Protein AF-A0A6C0JJS2-F1 (afdb_monomer_lite)

Structure (mmCIF, N/CA/C/O backbone):
data_AF-A0A6C0JJS2-F1
#
_entry.id   AF-A0A6C0JJS2-F1
#
loop_
_atom_site.group_PDB
_atom_site.id
_atom_site.type_symbol
_atom_site.label_atom_id
_atom_site.label_alt_id
_atom_site.label_comp_id
_atom_site.label_asym_id
_atom_site.label_entity_id
_atom_site.label_seq_id
_atom_site.pdbx_PDB_ins_code
_atom_site.Cartn_x
_atom_site.Cartn_y
_atom_site.Cartn_z
_atom_site.occupancy
_atom_site.B_iso_or_equiv
_atom_site.auth_seq_id
_atom_site.auth_comp_id
_atom_site.auth_asym_id
_atom_site.auth_atom_id
_atom_site.pdbx_PDB_model_num
ATOM 1 N N . MET A 1 1 ? 8.503 2.002 17.660 1.00 73.56 1 MET A N 1
ATOM 2 C CA . MET A 1 1 ? 8.384 1.189 16.433 1.00 73.56 1 MET A CA 1
ATOM 3 C C . MET A 1 1 ? 7.199 1.712 15.633 1.00 73.56 1 MET A C 1
ATOM 5 O O . MET A 1 1 ? 6.177 1.973 16.264 1.00 73.56 1 MET A O 1
ATOM 9 N N . PRO A 1 2 ? 7.330 1.979 14.323 1.00 85.00 2 PRO A N 1
ATOM 10 C CA . PRO A 1 2 ? 6.200 2.431 13.524 1.00 85.00 2 PRO A CA 1
ATOM 11 C C . PRO A 1 2 ? 5.159 1.317 13.372 1.00 85.00 2 PRO A C 1
ATOM 13 O O . PRO A 1 2 ? 5.509 0.143 13.258 1.00 85.00 2 PRO A O 1
ATOM 16 N N . VAL A 1 3 ? 3.885 1.702 13.365 1.00 90.31 3 VAL A N 1
ATOM 17 C CA . VAL A 1 3 ? 2.759 0.805 13.088 1.00 90.31 3 VAL A CA 1
ATOM 18 C C . VAL A 1 3 ? 2.041 1.320 11.851 1.00 90.31 3 VAL A C 1
ATOM 20 O O . VAL A 1 3 ? 1.834 2.527 11.713 1.00 90.31 3 VAL A O 1
ATOM 23 N N . TYR A 1 4 ? 1.674 0.418 10.951 1.00 93.25 4 TYR A N 1
ATOM 24 C CA . TYR A 1 4 ? 1.011 0.744 9.695 1.00 93.25 4 TYR A CA 1
ATOM 25 C C . TYR A 1 4 ? -0.348 0.054 9.588 1.00 93.25 4 TYR A C 1
ATOM 27 O O . TYR A 1 4 ? -0.601 -0.956 10.240 1.00 93.25 4 TYR A O 1
ATOM 35 N N . PHE A 1 5 ? -1.210 0.602 8.741 1.00 95.81 5 PHE A N 1
ATOM 36 C CA . PHE A 1 5 ? -2.461 0.002 8.296 1.00 95.81 5 PHE A CA 1
ATOM 37 C C . PHE A 1 5 ? -2.421 -0.110 6.775 1.00 95.81 5 PHE A C 1
ATOM 39 O O . PHE A 1 5 ? -2.254 0.914 6.116 1.00 95.81 5 PHE A O 1
ATOM 46 N N . GLY A 1 6 ? -2.594 -1.301 6.207 1.00 96.56 6 GLY A N 1
ATOM 47 C CA . GLY A 1 6 ? -2.595 -1.468 4.753 1.00 96.56 6 GLY A CA 1
ATOM 48 C C . GLY A 1 6 ? -2.203 -2.864 4.291 1.00 96.56 6 GLY A C 1
ATOM 49 O O . GLY A 1 6 ? -2.433 -3.845 5.001 1.00 96.56 6 GLY A O 1
ATOM 50 N N . PHE A 1 7 ? -1.613 -2.951 3.100 1.00 96.00 7 PHE A N 1
ATOM 51 C CA . PHE A 1 7 ? -1.090 -4.204 2.557 1.00 96.00 7 PHE A CA 1
ATOM 52 C C . PHE A 1 7 ? 0.442 -4.226 2.595 1.00 96.00 7 PHE A C 1
ATOM 54 O O . PHE A 1 7 ? 1.058 -3.283 2.089 1.00 96.00 7 PHE A O 1
ATOM 61 N N . PRO A 1 8 ? 1.061 -5.282 3.155 1.00 94.69 8 PRO A N 1
ATOM 62 C CA . PRO A 1 8 ? 2.489 -5.521 3.005 1.00 94.69 8 PRO A CA 1
ATOM 63 C C . PRO A 1 8 ? 2.749 -6.111 1.613 1.00 94.69 8 PRO A C 1
ATOM 65 O O . PRO A 1 8 ? 2.265 -7.193 1.296 1.00 94.69 8 PRO A O 1
ATOM 68 N N . VAL A 1 9 ? 3.468 -5.393 0.759 1.00 94.38 9 VAL A N 1
ATOM 69 C CA . VAL A 1 9 ? 3.670 -5.717 -0.664 1.00 94.38 9 VAL A CA 1
ATOM 70 C C . VAL A 1 9 ? 5.103 -5.406 -1.082 1.00 94.38 9 VAL A C 1
ATOM 72 O O . VAL A 1 9 ? 5.812 -4.672 -0.396 1.00 94.38 9 VAL A O 1
ATOM 75 N N . SER A 1 10 ? 5.552 -5.929 -2.219 1.00 92.81 10 SER A N 1
ATOM 76 C CA . SER A 1 10 ? 6.774 -5.424 -2.848 1.00 92.81 10 SER A CA 1
ATOM 77 C C . SER A 1 10 ? 6.513 -4.057 -3.499 1.00 92.81 10 SER A C 1
ATOM 79 O O . SER A 1 10 ? 5.366 -3.654 -3.715 1.00 92.81 10 SER A O 1
ATOM 81 N N . CYS A 1 11 ? 7.577 -3.325 -3.835 1.00 92.38 11 CYS A N 1
ATOM 82 C CA . CYS A 1 11 ? 7.430 -2.082 -4.596 1.00 92.38 11 CYS A CA 1
ATOM 83 C C . CYS A 1 11 ? 6.803 -2.343 -5.980 1.00 92.38 11 CYS A C 1
ATOM 85 O O . CYS A 1 11 ? 5.913 -1.609 -6.395 1.00 92.38 11 CYS A O 1
ATOM 87 N N . GLU A 1 12 ? 7.200 -3.426 -6.651 1.00 93.62 12 GLU A N 1
ATOM 88 C CA . GLU A 1 12 ? 6.637 -3.848 -7.941 1.00 93.62 12 GLU A CA 1
ATOM 89 C C . GLU A 1 12 ? 5.131 -4.118 -7.854 1.00 93.62 12 GLU A C 1
ATOM 91 O O . GLU A 1 12 ? 4.348 -3.587 -8.641 1.00 93.62 12 GLU A O 1
ATOM 96 N N . GLU A 1 13 ? 4.710 -4.874 -6.841 1.00 95.38 13 GLU A N 1
ATOM 97 C CA . GLU A 1 13 ? 3.302 -5.182 -6.613 1.00 95.38 13 GLU A CA 1
ATOM 98 C C . GLU A 1 13 ? 2.487 -3.915 -6.337 1.00 95.38 13 GLU A C 1
ATOM 100 O O . GLU A 1 13 ? 1.376 -3.762 -6.845 1.00 95.38 13 GLU A O 1
ATOM 105 N N . ALA A 1 14 ? 3.045 -2.961 -5.585 1.00 95.88 14 ALA A N 1
ATOM 106 C CA . ALA A 1 14 ? 2.393 -1.675 -5.381 1.00 95.88 14 ALA A CA 1
ATOM 107 C C . ALA A 1 14 ? 2.165 -0.946 -6.716 1.00 95.88 14 ALA A C 1
ATOM 109 O O . ALA A 1 14 ? 1.060 -0.478 -6.966 1.00 95.88 14 ALA A O 1
ATOM 110 N N . PHE A 1 15 ? 3.161 -0.888 -7.603 1.00 96.12 15 PHE A N 1
ATOM 111 C CA . PHE A 1 15 ? 2.996 -0.279 -8.929 1.00 96.12 15 PHE A CA 1
ATOM 112 C C . PHE A 1 15 ? 1.940 -1.006 -9.771 1.00 96.12 15 PHE A C 1
ATOM 114 O O . PHE A 1 15 ? 1.087 -0.344 -10.369 1.00 96.12 15 PHE A O 1
ATOM 121 N N . ARG A 1 16 ? 1.933 -2.348 -9.749 1.00 96.31 16 ARG A N 1
ATOM 122 C CA . ARG A 1 16 ? 0.920 -3.172 -10.425 1.00 96.31 16 ARG A CA 1
ATOM 123 C C . ARG A 1 16 ? -0.492 -2.807 -9.976 1.00 96.31 16 ARG A C 1
ATOM 125 O O . ARG A 1 16 ? -1.362 -2.612 -10.822 1.00 96.31 16 ARG A O 1
ATOM 132 N N . LEU A 1 17 ? -0.717 -2.684 -8.666 1.00 96.12 17 LEU A N 1
ATOM 133 C CA . LEU A 1 17 ? -2.040 -2.389 -8.103 1.00 96.12 17 LEU A CA 1
ATOM 134 C C . LEU A 1 17 ? -2.622 -1.062 -8.595 1.00 96.12 17 LEU A C 1
ATOM 136 O O . LEU A 1 17 ? -3.831 -0.960 -8.789 1.00 96.12 17 LEU A O 1
ATOM 140 N N . PHE A 1 18 ? -1.772 -0.065 -8.840 1.00 95.75 18 PHE A N 1
ATOM 141 C CA . PHE A 1 18 ? -2.191 1.242 -9.355 1.00 95.75 18 PHE A CA 1
ATOM 142 C C . PHE A 1 18 ? -1.996 1.390 -10.871 1.00 95.75 18 PHE A C 1
ATOM 144 O O . PHE A 1 18 ? -2.060 2.507 -11.393 1.00 95.75 18 PHE A O 1
ATOM 151 N N . GLY A 1 19 ? -1.725 0.292 -11.587 1.00 94.44 19 GLY A N 1
ATOM 152 C CA . GLY A 1 19 ? -1.519 0.295 -13.037 1.00 94.44 19 GLY A CA 1
ATOM 153 C C . GLY A 1 19 ? -0.392 1.226 -13.495 1.00 94.44 19 GLY A C 1
ATOM 154 O O . GLY A 1 19 ? -0.483 1.808 -14.575 1.00 94.44 19 GLY A O 1
ATOM 155 N N . GLN A 1 20 ? 0.627 1.430 -12.657 1.00 95.19 20 GLN A N 1
ATOM 156 C CA . GLN A 1 20 ? 1.776 2.281 -12.962 1.00 95.19 20 GLN A CA 1
ATOM 157 C C . GLN A 1 20 ? 2.923 1.451 -13.547 1.00 95.19 20 GLN A C 1
ATOM 159 O O . GLN A 1 20 ? 3.128 0.302 -13.160 1.00 95.19 20 GLN A O 1
ATOM 164 N N . ASP A 1 21 ? 3.691 2.046 -14.462 1.00 93.69 21 ASP A N 1
ATOM 165 C CA . ASP A 1 21 ? 4.874 1.401 -15.038 1.00 93.69 21 ASP A CA 1
ATOM 166 C C . ASP A 1 21 ? 6.007 1.311 -14.005 1.00 93.69 21 ASP A C 1
ATOM 168 O O . ASP A 1 21 ? 6.484 2.329 -13.496 1.00 93.69 21 ASP A O 1
ATOM 172 N N . PHE A 1 22 ? 6.422 0.082 -13.699 1.00 92.50 22 PHE A N 1
ATOM 173 C CA . PHE A 1 22 ? 7.536 -0.219 -12.803 1.00 92.50 22 PHE A CA 1
ATOM 174 C C . PHE A 1 22 ? 8.865 -0.351 -13.559 1.00 92.50 22 PHE A C 1
ATOM 176 O O . PHE A 1 22 ? 9.875 0.216 -13.136 1.00 92.50 22 PHE A O 1
ATOM 183 N N . GLU A 1 23 ? 8.870 -1.075 -14.681 1.00 91.88 23 GLU A N 1
ATOM 184 C CA . GLU A 1 23 ? 10.089 -1.521 -15.369 1.00 91.88 23 GLU A CA 1
ATOM 185 C C . GLU A 1 23 ? 10.869 -0.352 -15.979 1.00 91.88 23 GLU A C 1
ATOM 187 O O . GLU A 1 23 ? 12.088 -0.271 -15.813 1.00 91.88 23 GLU A O 1
ATOM 192 N N . GLY A 1 24 ? 10.187 0.604 -16.620 1.00 92.69 24 GLY A N 1
ATOM 193 C CA . GLY A 1 24 ? 10.842 1.764 -17.235 1.00 92.69 24 GLY A CA 1
ATOM 194 C C . GLY A 1 24 ? 11.626 2.619 -16.225 1.00 92.69 24 GLY A C 1
ATOM 195 O O . GLY A 1 24 ? 12.839 2.829 -16.391 1.00 92.69 24 GLY A O 1
ATOM 196 N N . PRO A 1 25 ? 10.978 3.106 -15.148 1.00 92.06 25 PRO A N 1
ATOM 197 C CA . PRO A 1 25 ? 11.660 3.831 -14.082 1.00 92.06 25 PRO A CA 1
ATOM 198 C C . PRO A 1 25 ? 12.736 2.999 -13.376 1.00 92.06 25 PRO A C 1
ATOM 200 O O . PRO A 1 25 ? 13.825 3.521 -13.122 1.00 92.06 25 PRO A O 1
ATOM 203 N N . ALA A 1 26 ? 12.472 1.717 -13.094 1.00 91.25 26 ALA A N 1
ATOM 204 C CA . ALA A 1 26 ? 13.438 0.830 -12.449 1.00 91.25 26 ALA A CA 1
ATOM 205 C C . ALA A 1 26 ? 14.716 0.699 -13.287 1.00 91.25 26 ALA A C 1
ATOM 207 O O . ALA A 1 26 ? 15.808 0.932 -12.768 1.00 91.25 26 ALA A O 1
ATOM 208 N N . GLN A 1 27 ? 14.593 0.431 -14.591 1.00 91.06 27 GLN A N 1
ATOM 209 C CA . GLN A 1 27 ? 15.730 0.335 -15.507 1.00 91.06 27 GLN A CA 1
ATOM 210 C C . GLN A 1 27 ? 16.549 1.626 -15.543 1.00 91.06 27 GLN A C 1
ATOM 212 O O . GLN A 1 27 ? 17.773 1.588 -15.409 1.00 91.06 27 GLN A O 1
ATOM 217 N N . THR A 1 28 ? 15.877 2.773 -15.636 1.00 91.12 28 THR A N 1
ATOM 218 C CA . THR A 1 28 ? 16.543 4.082 -15.641 1.00 91.12 28 THR A CA 1
ATOM 219 C C . THR A 1 28 ? 17.366 4.296 -14.366 1.00 91.12 28 THR A C 1
ATOM 221 O O . THR A 1 28 ? 18.510 4.748 -14.423 1.00 91.12 28 THR A O 1
ATOM 224 N N . ILE A 1 29 ? 16.811 3.943 -13.202 1.00 90.25 29 ILE A N 1
ATOM 225 C CA . ILE A 1 29 ? 17.503 4.057 -11.912 1.00 90.25 29 ILE A CA 1
ATOM 226 C C . ILE A 1 29 ? 18.695 3.097 -11.847 1.00 90.25 29 ILE A C 1
ATOM 228 O O . ILE A 1 29 ? 19.771 3.504 -11.406 1.00 90.25 29 ILE A O 1
ATOM 232 N N . MET A 1 30 ? 18.529 1.850 -12.300 1.00 89.38 30 MET A N 1
ATOM 233 C CA . MET A 1 30 ? 19.609 0.860 -12.324 1.00 89.38 30 MET A CA 1
ATOM 234 C C . MET A 1 30 ? 20.801 1.339 -13.149 1.00 89.38 30 MET A C 1
ATOM 236 O O . MET A 1 30 ? 21.930 1.287 -12.664 1.00 89.38 30 MET A O 1
ATOM 240 N N . GLU A 1 31 ? 20.554 1.848 -14.357 1.00 90.06 31 GLU A N 1
ATOM 241 C CA . GLU A 1 31 ? 21.595 2.350 -15.259 1.00 90.06 31 GLU A CA 1
ATOM 242 C C . GLU A 1 31 ? 22.312 3.572 -14.668 1.00 90.06 31 GLU A C 1
ATOM 244 O O . GLU A 1 31 ? 23.541 3.629 -14.650 1.00 90.06 31 GLU A O 1
ATOM 249 N N . GLN A 1 32 ? 21.563 4.529 -14.111 1.00 90.94 32 GLN A N 1
ATOM 250 C CA . GLN A 1 32 ? 22.130 5.757 -13.541 1.00 90.94 32 GLN A CA 1
ATOM 251 C C . GLN A 1 32 ? 22.914 5.528 -12.245 1.00 90.94 32 GLN A C 1
ATOM 253 O O . GLN A 1 32 ? 23.858 6.264 -11.953 1.00 90.94 32 GLN A O 1
ATOM 258 N N . ARG A 1 33 ? 22.505 4.549 -11.432 1.00 87.62 33 ARG A N 1
ATOM 259 C CA . ARG A 1 33 ? 23.095 4.265 -10.113 1.00 87.62 33 ARG A CA 1
ATOM 260 C C . ARG A 1 33 ? 24.038 3.066 -10.113 1.00 87.62 33 ARG A C 1
ATOM 262 O O . ARG A 1 33 ? 24.651 2.797 -9.083 1.00 87.62 33 ARG A O 1
ATOM 269 N N . ASN A 1 34 ? 24.177 2.380 -11.249 1.00 87.12 34 ASN A N 1
ATOM 270 C CA . ASN A 1 34 ? 24.934 1.137 -11.393 1.00 87.12 34 ASN A CA 1
ATOM 271 C C . ASN A 1 34 ? 24.476 0.052 -10.395 1.00 87.12 34 ASN A C 1
ATOM 273 O O . ASN A 1 34 ? 25.290 -0.636 -9.773 1.00 87.12 34 ASN A O 1
ATOM 277 N N . TYR A 1 35 ? 23.159 -0.064 -10.199 1.00 85.81 35 TYR A N 1
ATOM 278 C CA . TYR A 1 35 ? 22.566 -1.101 -9.357 1.00 85.81 35 TYR A CA 1
ATOM 279 C C . TYR A 1 35 ? 22.352 -2.396 -10.135 1.00 85.81 35 TYR A C 1
ATOM 281 O O . TYR A 1 35 ? 22.063 -2.391 -11.330 1.00 85.81 35 TYR A O 1
ATOM 289 N N . ARG A 1 36 ? 22.462 -3.524 -9.427 1.00 82.75 36 ARG A N 1
ATOM 290 C CA . ARG A 1 36 ? 22.005 -4.819 -9.937 1.00 82.75 36 ARG A CA 1
ATOM 291 C C . ARG A 1 36 ? 20.483 -4.912 -9.845 1.00 82.75 36 ARG A C 1
ATOM 293 O O . ARG A 1 36 ? 19.879 -4.250 -9.005 1.00 82.75 36 ARG A O 1
ATOM 300 N N . ARG A 1 37 ? 19.883 -5.769 -10.673 1.00 73.81 37 ARG A N 1
ATOM 301 C CA . ARG A 1 37 ? 18.425 -5.961 -10.747 1.00 73.81 37 ARG A CA 1
ATOM 302 C C . ARG A 1 37 ? 17.789 -6.411 -9.430 1.00 73.81 37 ARG A C 1
ATOM 304 O O . ARG A 1 37 ? 16.661 -6.043 -9.145 1.00 73.81 37 ARG A O 1
ATOM 311 N N . ASP A 1 38 ? 18.524 -7.166 -8.627 1.00 73.56 38 ASP A N 1
ATOM 312 C CA . ASP A 1 38 ? 18.134 -7.670 -7.307 1.00 73.56 38 ASP A CA 1
ATOM 313 C C . ASP A 1 38 ? 18.425 -6.682 -6.161 1.00 73.56 38 ASP A C 1
ATOM 315 O O . ASP A 1 38 ? 18.266 -7.007 -4.985 1.00 73.56 38 ASP A O 1
ATOM 319 N N . SER A 1 39 ? 18.864 -5.462 -6.481 1.00 79.25 39 SER A N 1
ATOM 320 C CA . SER A 1 39 ? 19.149 -4.441 -5.480 1.00 79.25 39 SER A CA 1
ATOM 321 C C . SER A 1 39 ? 17.857 -3.917 -4.856 1.00 79.25 39 SER A C 1
ATOM 323 O O . SER A 1 39 ? 17.117 -3.141 -5.461 1.00 79.25 39 SER A O 1
ATOM 325 N N . TRP A 1 40 ? 17.634 -4.261 -3.591 1.00 73.31 40 TRP A N 1
ATOM 326 C CA . TRP A 1 40 ? 16.533 -3.730 -2.783 1.00 73.31 40 TRP A CA 1
ATOM 327 C C . TRP A 1 40 ? 16.561 -2.194 -2.659 1.00 73.31 40 TRP A C 1
ATOM 329 O O . TRP A 1 40 ? 15.514 -1.582 -2.473 1.00 73.31 40 TRP A O 1
ATOM 339 N N . PHE A 1 41 ? 17.713 -1.547 -2.882 1.00 78.81 41 PHE A N 1
ATOM 340 C CA . PHE A 1 41 ? 17.837 -0.083 -2.912 1.00 78.81 41 PHE A CA 1
ATOM 341 C C . PHE A 1 41 ? 17.064 0.593 -4.054 1.00 78.81 41 PHE A C 1
ATOM 343 O O . PHE A 1 41 ? 16.810 1.796 -3.983 1.00 78.81 41 PHE A O 1
ATOM 350 N N . ILE A 1 42 ? 16.672 -0.143 -5.102 1.00 83.12 42 ILE A N 1
ATOM 351 C CA . ILE A 1 42 ? 15.855 0.410 -6.194 1.00 83.12 42 ILE A CA 1
ATOM 352 C C . ILE A 1 42 ? 14.504 0.904 -5.644 1.00 83.12 42 ILE A C 1
ATOM 354 O O . ILE A 1 42 ? 14.036 1.972 -6.046 1.00 83.12 42 ILE A O 1
ATOM 358 N N . GLY A 1 43 ? 13.927 0.189 -4.669 1.00 82.19 43 GLY A N 1
ATOM 359 C CA . GLY A 1 43 ? 12.656 0.539 -4.028 1.00 82.19 43 GLY A CA 1
ATOM 360 C C . GLY A 1 43 ? 12.654 1.956 -3.452 1.00 82.19 43 GLY A C 1
ATOM 361 O O . GLY A 1 43 ? 11.753 2.736 -3.760 1.00 82.19 43 GLY A O 1
ATOM 362 N N . SER A 1 44 ? 13.713 2.339 -2.735 1.00 85.19 44 SER A N 1
ATOM 363 C CA . SER A 1 44 ? 13.865 3.679 -2.144 1.00 85.19 44 SER A CA 1
ATOM 364 C C . SER A 1 44 ? 13.744 4.840 -3.143 1.00 85.19 44 SER A C 1
ATOM 366 O O . SER A 1 44 ? 13.309 5.940 -2.790 1.00 85.19 44 SER A O 1
ATOM 368 N N . HIS A 1 45 ? 14.074 4.605 -4.416 1.00 89.06 45 HIS A N 1
ATOM 369 C CA . HIS A 1 45 ? 13.958 5.595 -5.487 1.00 89.06 45 HIS A CA 1
ATOM 370 C C . HIS A 1 45 ? 12.610 5.546 -6.216 1.00 89.06 45 HIS A C 1
ATOM 372 O O . HIS A 1 45 ? 12.171 6.565 -6.753 1.00 89.06 45 HIS A O 1
ATOM 378 N N . LEU A 1 46 ? 11.941 4.393 -6.216 1.00 91.38 46 LEU A N 1
ATOM 379 C CA . LEU A 1 46 ? 10.631 4.197 -6.840 1.00 91.38 46 LEU A CA 1
ATOM 380 C C . LEU A 1 46 ? 9.476 4.631 -5.933 1.00 91.38 46 LEU A C 1
ATOM 382 O O . LEU A 1 46 ? 8.483 5.176 -6.413 1.00 91.38 46 LEU A O 1
ATOM 386 N N . VAL A 1 47 ? 9.618 4.465 -4.617 1.00 93.94 47 VAL A N 1
ATOM 387 C CA . VAL A 1 47 ? 8.610 4.856 -3.619 1.00 93.94 47 VAL A CA 1
ATOM 388 C C . VAL A 1 47 ? 8.160 6.321 -3.772 1.00 93.94 47 VAL A C 1
ATOM 390 O O . VAL A 1 47 ? 6.949 6.566 -3.801 1.00 93.94 47 VAL A O 1
ATOM 393 N N . PRO A 1 48 ? 9.059 7.316 -3.941 1.00 95.44 48 PRO A N 1
ATOM 394 C CA . PRO A 1 48 ? 8.657 8.698 -4.204 1.00 95.44 48 PRO A CA 1
ATOM 395 C C . PRO A 1 48 ? 7.820 8.885 -5.476 1.00 95.44 48 PRO A C 1
ATOM 397 O O . PRO A 1 48 ? 6.972 9.778 -5.507 1.00 95.44 48 PRO A O 1
ATOM 400 N N . LEU A 1 49 ? 8.034 8.070 -6.516 1.00 95.62 49 LEU A N 1
ATOM 401 C CA . LEU A 1 49 ? 7.291 8.174 -7.775 1.00 95.62 49 LEU A CA 1
ATOM 402 C C . LEU A 1 49 ? 5.833 7.760 -7.581 1.00 95.62 49 LEU A C 1
ATOM 404 O O . LEU A 1 49 ? 4.933 8.520 -7.943 1.00 95.62 49 LEU A O 1
ATOM 408 N N . LEU A 1 50 ? 5.596 6.612 -6.939 1.00 96.31 50 LEU A N 1
ATOM 409 C CA . LEU A 1 50 ? 4.233 6.164 -6.655 1.00 96.31 50 LEU A CA 1
ATOM 410 C C . LEU A 1 50 ? 3.534 7.104 -5.666 1.00 96.31 50 LEU A C 1
ATOM 412 O O . LEU A 1 50 ? 2.386 7.479 -5.878 1.00 96.31 50 LEU A O 1
ATOM 416 N N . ASN A 1 51 ? 4.238 7.578 -4.635 1.00 97.44 51 ASN A N 1
ATOM 417 C CA . ASN A 1 51 ? 3.679 8.554 -3.696 1.00 97.44 51 ASN A CA 1
ATOM 418 C C . ASN A 1 51 ? 3.290 9.875 -4.374 1.00 97.44 51 ASN A C 1
ATOM 420 O O . ASN A 1 51 ? 2.278 10.475 -4.016 1.00 97.44 51 ASN A O 1
ATOM 424 N N . LYS A 1 52 ? 4.054 10.324 -5.376 1.00 97.19 52 LYS A N 1
ATOM 425 C CA . LYS A 1 52 ? 3.686 11.489 -6.187 1.00 97.19 52 LYS A CA 1
ATOM 426 C C . LYS A 1 52 ? 2.423 11.222 -7.008 1.00 97.19 52 LYS A C 1
ATOM 428 O O . LYS A 1 52 ? 1.564 12.097 -7.080 1.00 97.19 52 LYS A O 1
ATOM 433 N N . TYR A 1 53 ? 2.293 10.035 -7.601 1.00 96.19 53 TYR A N 1
ATOM 434 C CA . TYR A 1 53 ? 1.072 9.628 -8.301 1.00 96.19 53 TYR A CA 1
ATOM 435 C C . TYR A 1 53 ? -0.149 9.633 -7.365 1.00 96.19 53 TYR A C 1
ATOM 437 O O . TYR A 1 53 ? -1.163 10.243 -7.702 1.00 96.19 53 TYR A O 1
ATOM 445 N N . LEU A 1 54 ? -0.044 9.036 -6.173 1.00 97.06 54 LEU A N 1
ATOM 446 C CA . LEU A 1 54 ? -1.134 8.997 -5.187 1.00 97.06 54 LEU A CA 1
ATOM 447 C C . LEU A 1 54 ? -1.551 10.411 -4.750 1.00 97.06 54 LEU A C 1
ATOM 449 O O . LEU A 1 54 ? -2.736 10.742 -4.769 1.00 97.06 54 LEU A O 1
ATOM 453 N N . ALA A 1 55 ? -0.575 11.281 -4.473 1.00 96.94 55 ALA A N 1
ATOM 454 C CA . ALA A 1 55 ? -0.830 12.675 -4.114 1.00 96.94 55 ALA A CA 1
ATOM 455 C C . ALA A 1 55 ? -1.503 13.471 -5.249 1.00 96.94 55 ALA A C 1
ATOM 457 O O . ALA A 1 55 ? -2.421 14.251 -4.996 1.00 96.94 55 ALA A O 1
ATOM 458 N N . ASN A 1 56 ? -1.094 13.259 -6.506 1.00 97.06 56 ASN A N 1
ATOM 459 C CA . ASN A 1 56 ? -1.719 13.900 -7.669 1.00 97.06 56 ASN A CA 1
ATOM 460 C C . ASN A 1 56 ? -3.184 13.475 -7.862 1.00 97.06 56 ASN A C 1
ATOM 462 O O . ASN A 1 56 ? -3.972 14.246 -8.406 1.00 97.06 56 ASN A O 1
ATOM 466 N N . ASN A 1 57 ? -3.549 12.279 -7.394 1.00 95.50 57 ASN A N 1
ATOM 467 C CA . ASN A 1 57 ? -4.923 11.776 -7.381 1.00 95.50 57 ASN A CA 1
ATOM 468 C C . ASN A 1 57 ? -5.672 12.112 -6.080 1.00 95.50 57 ASN A C 1
ATOM 470 O O . ASN A 1 57 ? -6.719 11.529 -5.813 1.00 95.50 57 ASN A O 1
ATOM 474 N N . GLN A 1 58 ? -5.154 13.048 -5.274 1.00 94.69 58 GLN A N 1
ATOM 475 C CA . GLN A 1 58 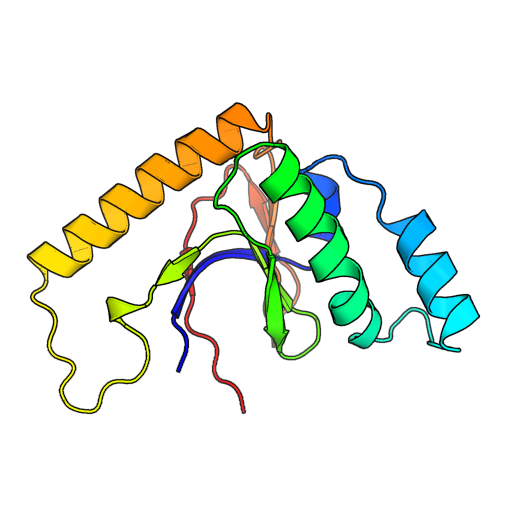? -5.774 13.502 -4.024 1.00 94.69 58 GLN A CA 1
ATOM 476 C C . GLN A 1 58 ? -6.018 12.368 -3.011 1.00 94.69 58 GLN A C 1
ATOM 478 O O . GLN A 1 58 ? -6.954 12.440 -2.220 1.00 94.69 58 GLN A O 1
ATOM 483 N N . SER A 1 59 ? -5.183 11.325 -3.035 1.00 94.94 59 SER A N 1
ATOM 484 C CA . SER A 1 59 ? -5.235 10.228 -2.071 1.00 94.94 59 SER A CA 1
ATOM 485 C C . SER A 1 59 ? -4.235 10.445 -0.941 1.00 94.94 59 SER A C 1
ATOM 487 O O . SER A 1 59 ? -3.106 10.892 -1.156 1.00 94.94 59 SER A O 1
ATOM 489 N N . ASP A 1 60 ? -4.642 10.074 0.267 1.00 95.62 60 ASP A N 1
ATOM 490 C CA . ASP A 1 60 ? -3.786 10.043 1.445 1.00 95.62 60 ASP A CA 1
ATOM 491 C C . ASP A 1 60 ? -3.057 8.705 1.632 1.00 95.62 60 ASP A C 1
ATOM 493 O O . ASP A 1 60 ? -2.228 8.584 2.543 1.00 95.62 60 ASP A O 1
ATOM 497 N N . LEU A 1 61 ? -3.328 7.712 0.773 1.00 96.50 61 LEU A N 1
ATOM 498 C CA . LEU A 1 61 ? -2.532 6.492 0.684 1.00 96.50 61 LEU A CA 1
ATOM 499 C C . LEU A 1 61 ? -1.080 6.842 0.393 1.00 96.50 61 LEU A C 1
ATOM 501 O O . LEU A 1 61 ? -0.763 7.721 -0.413 1.00 96.50 61 LEU A O 1
ATOM 505 N N . ARG A 1 62 ? -0.179 6.094 1.022 1.00 97.06 62 ARG A N 1
ATOM 506 C CA . ARG A 1 62 ? 1.250 6.170 0.740 1.00 97.06 62 ARG A CA 1
ATOM 507 C C . ARG A 1 62 ? 1.864 4.789 0.698 1.00 97.06 62 ARG A C 1
ATOM 509 O O . ARG A 1 62 ? 1.469 3.897 1.447 1.00 97.06 62 ARG A O 1
ATOM 516 N N . LEU A 1 63 ? 2.870 4.649 -0.152 1.00 96.25 63 LEU A N 1
ATOM 517 C CA . LEU A 1 63 ? 3.827 3.563 -0.104 1.00 96.25 63 LEU A CA 1
ATOM 518 C C . LEU A 1 63 ? 4.932 3.932 0.890 1.00 96.25 63 LEU A C 1
ATOM 520 O O . LEU A 1 63 ? 5.601 4.961 0.749 1.00 96.25 63 LEU A O 1
ATOM 524 N N . PHE A 1 64 ? 5.110 3.091 1.898 1.00 93.69 64 PHE A N 1
ATOM 525 C CA . PHE A 1 64 ? 6.183 3.183 2.875 1.00 93.69 64 PHE A CA 1
ATOM 526 C C . PHE A 1 64 ? 7.182 2.069 2.607 1.00 93.69 64 PHE A C 1
ATOM 528 O O . PHE A 1 64 ? 6.805 0.902 2.616 1.00 93.69 64 PHE A O 1
ATOM 535 N N . GLU A 1 65 ? 8.444 2.421 2.393 1.00 90.56 65 GLU A N 1
ATOM 536 C CA . GLU A 1 65 ? 9.521 1.436 2.419 1.00 90.56 65 GLU A CA 1
ATOM 537 C C . GLU A 1 65 ? 9.711 0.934 3.855 1.00 90.56 65 GLU A C 1
ATOM 539 O O . GLU A 1 65 ? 9.653 1.712 4.815 1.00 90.56 65 GLU A O 1
ATOM 544 N N . THR A 1 66 ? 9.898 -0.373 3.995 1.00 86.06 66 THR A N 1
ATOM 545 C CA . THR A 1 66 ? 10.218 -1.033 5.263 1.00 86.06 66 THR A CA 1
ATOM 546 C C . THR A 1 66 ? 11.564 -1.749 5.121 1.00 86.06 66 THR A C 1
ATOM 548 O O . THR A 1 66 ? 12.454 -1.227 4.455 1.00 86.06 66 THR A O 1
ATOM 551 N N . ASP A 1 67 ? 11.762 -2.903 5.758 1.00 80.44 67 ASP A N 1
ATOM 552 C CA . ASP A 1 67 ? 13.034 -3.624 5.680 1.00 80.44 67 ASP A CA 1
ATOM 553 C C . ASP A 1 67 ? 13.138 -4.489 4.406 1.00 80.44 67 ASP A C 1
ATOM 555 O O . ASP A 1 67 ? 12.135 -5.000 3.901 1.00 80.44 67 ASP A O 1
ATOM 559 N N . LYS A 1 68 ? 14.363 -4.659 3.889 1.00 77.94 68 LYS A N 1
ATOM 560 C CA . LYS A 1 68 ? 14.732 -5.575 2.785 1.00 77.94 68 LYS A CA 1
ATOM 561 C C . LYS A 1 68 ? 13.824 -5.518 1.543 1.00 77.94 68 LYS A C 1
ATOM 563 O O . LYS A 1 68 ? 13.513 -6.544 0.946 1.00 77.94 68 LYS A O 1
ATOM 568 N N . GLY A 1 69 ? 13.402 -4.323 1.129 1.00 76.81 69 GLY A N 1
ATOM 569 C CA . GLY A 1 69 ? 12.588 -4.132 -0.082 1.00 76.81 69 GLY A CA 1
ATOM 570 C C . GLY A 1 69 ? 11.098 -4.464 0.078 1.00 76.81 69 GLY A C 1
ATOM 571 O O . GLY A 1 69 ? 10.329 -4.281 -0.870 1.00 76.81 69 GLY A O 1
ATOM 572 N N . ALA A 1 70 ? 10.660 -4.884 1.270 1.00 86.75 70 ALA A N 1
ATOM 573 C CA . ALA A 1 70 ? 9.246 -4.928 1.604 1.00 86.75 70 ALA A CA 1
ATOM 574 C C . ALA A 1 70 ? 8.709 -3.503 1.775 1.00 86.75 70 ALA A C 1
ATOM 576 O O . ALA A 1 70 ? 9.371 -2.618 2.327 1.00 86.75 70 ALA A O 1
ATOM 577 N N . CYS A 1 71 ? 7.489 -3.277 1.317 1.00 92.56 71 CYS A N 1
ATOM 578 C CA . CYS A 1 71 ? 6.793 -2.009 1.421 1.00 92.56 71 CYS A CA 1
ATOM 579 C C . CYS A 1 71 ? 5.419 -2.206 2.062 1.00 92.56 71 CYS A C 1
ATOM 581 O O . CYS A 1 71 ? 4.854 -3.297 2.057 1.00 92.56 71 CYS A O 1
ATOM 583 N N . VAL A 1 72 ? 4.841 -1.123 2.568 1.00 95.12 72 VAL A N 1
ATOM 584 C CA . VAL A 1 72 ? 3.439 -1.083 2.982 1.00 95.12 72 VAL A CA 1
ATOM 585 C C . VAL A 1 72 ? 2.719 -0.017 2.178 1.00 95.12 72 VAL A C 1
ATOM 587 O O . VAL A 1 72 ? 3.091 1.153 2.248 1.00 95.12 72 VAL A O 1
ATOM 590 N N . ILE A 1 73 ? 1.676 -0.401 1.443 1.00 97.00 73 ILE A N 1
ATOM 591 C CA . ILE A 1 73 ? 0.738 0.550 0.839 1.00 97.00 73 ILE A CA 1
ATOM 592 C C . ILE A 1 73 ? -0.429 0.783 1.799 1.00 97.00 73 ILE A C 1
ATOM 594 O O . ILE A 1 73 ? -1.179 -0.142 2.118 1.00 97.00 73 ILE A O 1
ATOM 598 N N . GLY A 1 74 ? -0.579 2.015 2.283 1.00 97.19 74 GLY A N 1
ATOM 599 C CA . GLY A 1 74 ? -1.633 2.368 3.229 1.00 97.19 74 GLY A CA 1
ATOM 600 C C . GLY A 1 74 ? -1.324 3.618 4.042 1.00 97.19 74 GLY A C 1
ATOM 601 O O . GLY A 1 74 ? -0.932 4.644 3.489 1.00 97.19 74 GLY A O 1
ATOM 602 N N . TYR A 1 75 ? -1.503 3.531 5.360 1.00 96.00 75 TYR A N 1
ATOM 603 C CA . TYR A 1 75 ? -1.324 4.632 6.307 1.00 96.00 75 TYR A CA 1
ATOM 604 C C . TYR A 1 75 ? -0.370 4.257 7.441 1.00 96.00 75 TYR A C 1
ATOM 606 O O . TYR A 1 75 ? -0.250 3.094 7.822 1.00 96.00 75 TYR A O 1
ATOM 614 N N . LYS A 1 76 ? 0.259 5.268 8.041 1.00 92.62 76 LYS A N 1
ATOM 615 C CA . LYS A 1 76 ? 1.013 5.131 9.291 1.00 92.62 76 LYS A CA 1
ATOM 616 C C . LYS A 1 76 ? 0.115 5.515 10.471 1.00 92.62 76 LYS A C 1
ATOM 618 O O . LYS A 1 76 ? -0.480 6.588 10.447 1.00 92.62 76 LYS A O 1
ATOM 623 N N . ILE A 1 77 ? 0.032 4.661 11.490 1.00 90.56 77 ILE A N 1
ATOM 624 C CA . ILE A 1 77 ? -0.772 4.881 12.701 1.00 90.56 77 ILE A CA 1
ATOM 625 C C . ILE A 1 77 ? 0.093 5.610 13.729 1.00 90.56 77 ILE A C 1
ATOM 627 O O . ILE A 1 77 ? 0.908 5.001 14.427 1.00 90.56 77 ILE A O 1
ATOM 631 N N . MET A 1 78 ? -0.042 6.932 13.795 1.00 84.25 78 MET A N 1
ATOM 632 C CA . MET A 1 78 ? 0.810 7.777 14.637 1.00 84.25 78 MET A CA 1
ATOM 633 C C . MET A 1 78 ? 0.525 7.580 16.129 1.00 84.25 78 MET A C 1
ATOM 635 O O . MET A 1 78 ? 1.446 7.641 16.937 1.00 84.25 78 MET A O 1
ATOM 639 N N . GLU A 1 79 ? -0.716 7.256 16.482 1.00 76.88 79 GLU A N 1
ATOM 640 C CA . GLU A 1 79 ? -1.205 7.021 17.845 1.00 76.88 79 GLU A CA 1
ATOM 641 C C . GLU A 1 79 ? -0.530 5.819 18.521 1.00 76.88 79 GLU A C 1
ATOM 643 O O . GLU A 1 79 ? -0.508 5.725 19.744 1.00 76.88 79 GLU A O 1
ATOM 648 N N . LEU A 1 80 ? 0.043 4.907 17.729 1.00 75.88 80 LEU A N 1
ATOM 649 C CA . LEU A 1 80 ? 0.774 3.731 18.208 1.00 75.88 80 LEU A CA 1
ATOM 650 C C . LEU A 1 80 ? 2.300 3.882 18.062 1.00 75.88 80 LEU A C 1
ATOM 652 O O . LEU A 1 80 ? 3.061 2.990 18.442 1.00 75.88 80 LEU A O 1
ATOM 656 N N . CYS A 1 81 ? 2.779 5.005 17.515 1.00 68.50 81 CYS A N 1
ATOM 657 C CA . CYS A 1 81 ? 4.197 5.250 17.280 1.00 68.50 81 CYS A CA 1
ATOM 658 C C . CYS A 1 81 ? 4.883 5.888 18.505 1.00 68.50 81 CYS A C 1
ATOM 660 O O . CYS A 1 81 ? 4.968 7.103 18.614 1.00 68.50 81 CYS A O 1
ATOM 662 N N . GLY A 1 82 ? 5.490 5.066 19.366 1.00 60.84 82 GLY A N 1
ATOM 663 C CA . GLY A 1 82 ? 6.724 5.425 20.086 1.00 60.84 82 GLY A CA 1
ATOM 664 C C . GLY A 1 82 ? 6.702 6.588 21.089 1.00 60.84 82 GLY A C 1
ATOM 665 O O . GLY A 1 82 ? 7.746 7.212 21.252 1.00 60.84 82 GLY A O 1
ATOM 666 N N . SER A 1 83 ? 5.601 6.862 21.794 1.00 51.44 83 SER A N 1
ATOM 667 C CA . SER A 1 83 ? 5.670 7.698 23.007 1.00 51.44 83 SER A CA 1
ATOM 668 C C . SER A 1 83 ? 5.902 6.841 24.262 1.00 51.44 83 SER A C 1
ATOM 670 O O . SER A 1 83 ? 5.632 5.645 24.280 1.00 51.44 83 SER A O 1
ATOM 672 N N . THR A 1 84 ? 6.491 7.406 25.302 1.00 50.31 84 THR A N 1
ATOM 673 C CA . THR A 1 84 ? 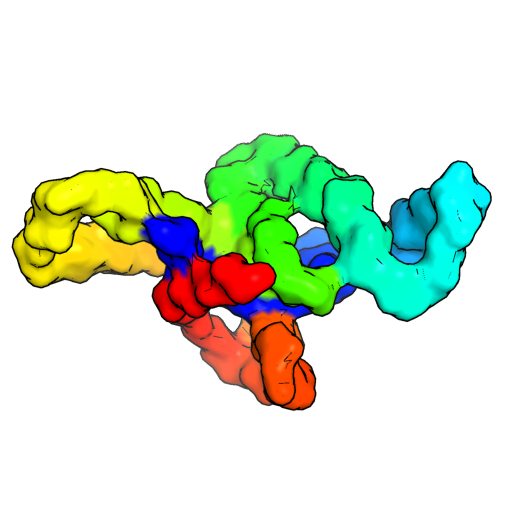6.926 6.692 26.512 1.00 50.31 84 THR A CA 1
ATOM 674 C C . THR A 1 84 ? 5.806 6.428 27.531 1.00 50.31 84 THR A C 1
ATOM 676 O O . THR A 1 84 ? 6.076 5.773 28.529 1.00 50.31 84 THR A O 1
ATOM 679 N N . ASP A 1 85 ? 4.555 6.826 27.246 1.00 54.50 85 ASP A N 1
ATOM 680 C CA . ASP A 1 85 ? 3.378 6.683 28.132 1.00 54.50 85 ASP A CA 1
ATOM 681 C C . ASP A 1 85 ? 2.131 6.116 27.390 1.00 54.50 85 ASP A C 1
ATOM 683 O O . ASP A 1 85 ? 1.017 6.627 27.499 1.00 54.50 85 ASP A O 1
ATOM 687 N N . ASN A 1 86 ? 2.307 5.070 26.567 1.00 66.19 86 ASN A N 1
ATOM 688 C CA . ASN A 1 86 ? 1.302 4.608 25.585 1.00 66.19 86 ASN A CA 1
ATOM 689 C C . ASN A 1 86 ? 0.239 3.637 26.135 1.00 66.19 86 ASN A C 1
ATOM 691 O O . ASN A 1 86 ? 0.268 2.443 25.822 1.00 66.19 86 ASN A O 1
ATOM 695 N N . TYR A 1 87 ? -0.760 4.134 26.856 1.00 74.44 87 TYR A N 1
ATOM 696 C CA . TYR A 1 87 ? -2.029 3.409 26.984 1.00 74.44 87 TYR A CA 1
ATOM 697 C C . TYR A 1 87 ? -3.065 4.083 26.087 1.00 74.44 87 TYR A C 1
ATOM 699 O O . TYR A 1 87 ? -3.374 5.258 26.260 1.00 74.44 87 TYR A O 1
ATOM 707 N N . ILE A 1 88 ? -3.598 3.341 25.118 1.00 80.06 88 ILE A N 1
ATOM 708 C CA . ILE A 1 88 ? -4.768 3.755 24.342 1.00 80.06 88 ILE A CA 1
ATOM 709 C C . ILE A 1 88 ? -5.966 2.948 24.826 1.00 80.06 88 ILE A C 1
ATOM 711 O O . ILE A 1 88 ? -5.891 1.728 24.978 1.00 80.06 88 ILE A O 1
ATOM 715 N N . GLU A 1 89 ? -7.085 3.621 25.077 1.00 86.75 89 GLU A N 1
ATOM 716 C CA . GLU A 1 89 ? -8.331 2.9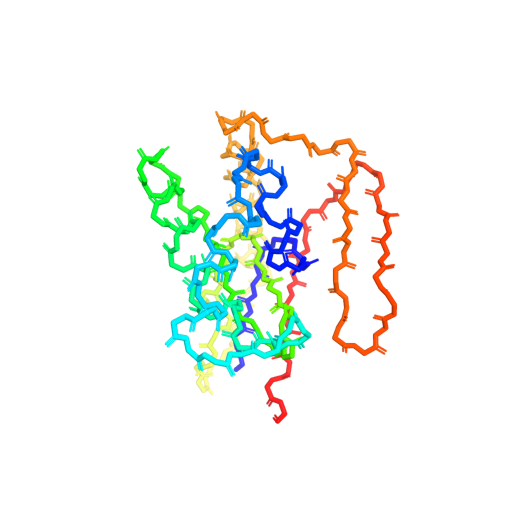18 25.355 1.00 86.75 89 GLU A CA 1
ATOM 717 C C . GLU A 1 89 ? -8.732 2.068 24.147 1.00 86.75 89 GLU A C 1
ATOM 719 O O . GLU A 1 89 ? -8.686 2.523 23.001 1.00 86.75 89 GLU A O 1
ATOM 724 N N . VAL A 1 90 ? -9.183 0.840 24.405 1.00 89.44 90 VAL A N 1
ATOM 725 C CA . VAL A 1 90 ? -9.555 -0.119 23.354 1.00 89.44 90 VAL A CA 1
ATOM 726 C C . VAL A 1 90 ? -10.581 0.474 22.385 1.00 89.44 90 VAL A C 1
ATOM 728 O O . VAL A 1 90 ? -10.435 0.333 21.174 1.00 89.44 90 VAL A O 1
ATOM 731 N N . ASN A 1 91 ? -11.581 1.198 22.894 1.00 92.19 91 ASN A N 1
ATOM 732 C CA . ASN A 1 91 ? -12.608 1.825 22.060 1.00 92.19 91 ASN A CA 1
ATOM 733 C C . ASN A 1 91 ? -12.033 2.899 21.126 1.00 92.19 91 ASN A C 1
ATOM 735 O O . ASN A 1 91 ? -12.451 2.987 19.971 1.00 92.19 91 ASN A O 1
ATOM 739 N N . ASN A 1 92 ? -11.044 3.667 21.589 1.00 88.38 92 ASN A N 1
ATOM 740 C CA . ASN A 1 92 ? -10.377 4.675 20.766 1.00 88.38 92 ASN A CA 1
ATOM 741 C C . ASN A 1 92 ? -9.556 4.007 19.660 1.00 88.38 92 ASN A C 1
ATOM 743 O O . ASN A 1 92 ? -9.651 4.409 18.502 1.00 88.38 92 ASN A O 1
ATOM 747 N N . LEU A 1 93 ? -8.826 2.934 19.983 1.00 89.31 93 LEU A N 1
ATOM 748 C CA . LEU A 1 93 ? -8.093 2.158 18.983 1.00 89.31 93 LEU A CA 1
ATOM 749 C C . LEU A 1 93 ? -9.034 1.565 17.924 1.00 89.31 93 LEU A C 1
ATOM 751 O O . LEU A 1 93 ? -8.770 1.686 16.729 1.00 89.31 93 LEU A O 1
ATOM 755 N N . LEU A 1 94 ? -10.153 0.965 18.338 1.00 92.38 94 LEU A N 1
ATOM 756 C CA . LEU A 1 94 ? -11.155 0.441 17.407 1.00 92.38 94 LEU A CA 1
ATOM 757 C C . LEU A 1 94 ? -11.729 1.546 16.511 1.00 92.38 94 LEU A C 1
ATOM 759 O O . LEU A 1 94 ? -11.862 1.338 15.306 1.00 92.38 94 LEU A O 1
ATOM 763 N N . GLY A 1 95 ? -12.012 2.728 17.066 1.00 93.44 95 GLY A N 1
ATOM 764 C CA . GLY A 1 95 ? -12.468 3.891 16.301 1.00 93.44 95 GLY A CA 1
ATOM 765 C C . GLY A 1 95 ? -11.467 4.331 15.226 1.00 93.44 95 GLY A C 1
ATOM 766 O O . GLY A 1 95 ? -11.856 4.561 14.076 1.00 93.44 95 GLY A O 1
ATOM 767 N N . VAL A 1 96 ? -10.174 4.372 15.565 1.00 91.88 96 VAL A N 1
ATOM 768 C CA . VAL A 1 96 ? -9.090 4.662 14.610 1.00 91.88 96 VAL A CA 1
ATOM 769 C C . VAL A 1 96 ? -9.058 3.613 13.495 1.00 91.88 96 VAL A C 1
ATOM 771 O O . VAL A 1 96 ? -9.075 3.969 12.318 1.00 91.88 96 VAL A O 1
ATOM 774 N N . LEU A 1 97 ? -9.087 2.321 13.834 1.00 94.00 97 LEU A N 1
ATOM 775 C CA . LEU A 1 97 ? -9.028 1.236 12.847 1.00 94.00 97 LEU A CA 1
ATOM 776 C C . LEU A 1 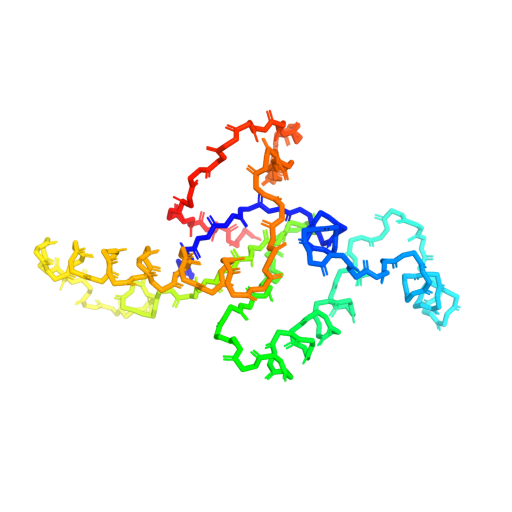97 ? -10.244 1.208 11.911 1.00 94.00 97 LEU A C 1
ATOM 778 O O . LEU A 1 97 ? -10.086 0.973 10.713 1.00 94.00 97 LEU A O 1
ATOM 782 N N . ILE A 1 98 ? -11.447 1.480 12.425 1.00 96.00 98 ILE A N 1
ATOM 783 C CA . ILE A 1 98 ? -12.667 1.578 11.608 1.00 96.00 98 ILE A CA 1
ATOM 784 C C . ILE A 1 98 ? -12.546 2.736 10.615 1.00 96.00 98 ILE A C 1
ATOM 786 O O . ILE A 1 98 ? -12.828 2.557 9.429 1.00 96.00 98 ILE A O 1
ATOM 790 N N . THR A 1 99 ? -12.083 3.896 11.082 1.00 95.31 99 THR A N 1
ATOM 791 C CA . THR A 1 99 ? -11.896 5.085 10.241 1.00 95.31 99 THR A CA 1
ATOM 792 C C . THR A 1 99 ? -10.865 4.826 9.144 1.00 95.31 99 THR A C 1
ATOM 794 O O . THR A 1 99 ? -11.126 5.096 7.971 1.00 95.31 99 THR A O 1
ATOM 797 N N . LEU A 1 100 ? -9.717 4.239 9.497 1.00 96.00 100 LEU A N 1
ATOM 798 C CA . LEU A 1 100 ? -8.676 3.873 8.535 1.00 96.00 100 LEU A CA 1
ATOM 799 C C . LEU A 1 100 ? -9.194 2.876 7.504 1.00 96.00 100 LEU A C 1
ATOM 801 O O . LEU A 1 100 ? -8.963 3.069 6.315 1.00 96.00 100 LEU A O 1
ATOM 805 N N . LYS A 1 101 ? -9.950 1.859 7.928 1.00 96.88 101 LYS A N 1
ATOM 806 C CA . LYS A 1 101 ? -10.552 0.895 7.007 1.00 96.88 101 LYS A CA 1
ATOM 807 C C . LYS A 1 101 ? -11.510 1.560 6.019 1.00 96.88 101 LYS A C 1
ATOM 809 O O . LYS A 1 101 ? -11.412 1.305 4.823 1.00 96.88 101 LYS A O 1
ATOM 814 N N . GLN A 1 102 ? -12.430 2.394 6.499 1.00 97.06 102 GLN A N 1
ATOM 815 C CA . GLN A 1 102 ? -13.400 3.074 5.636 1.00 97.06 102 GLN A CA 1
ATOM 816 C C . GLN A 1 102 ? -12.712 3.990 4.623 1.00 97.06 102 GLN A C 1
ATOM 818 O O . GLN A 1 102 ? -13.085 4.001 3.447 1.00 97.06 102 GLN A O 1
ATOM 823 N N . ARG A 1 103 ? -11.690 4.729 5.067 1.00 96.69 103 ARG A N 1
ATOM 824 C CA . ARG A 1 103 ? -10.876 5.579 4.197 1.00 96.69 103 ARG A CA 1
ATOM 825 C C . ARG A 1 103 ? -10.127 4.749 3.159 1.00 96.69 103 ARG A C 1
ATOM 827 O O . ARG A 1 103 ? -10.260 5.034 1.976 1.00 96.69 103 ARG A O 1
ATOM 834 N N . PHE A 1 104 ? -9.465 3.674 3.584 1.00 97.25 104 PHE A N 1
ATOM 835 C CA . PHE A 1 104 ? -8.737 2.760 2.703 1.00 97.25 104 PHE A CA 1
ATOM 836 C C . PHE A 1 104 ? -9.641 2.197 1.608 1.00 97.25 104 PHE A C 1
ATOM 838 O O . PHE A 1 104 ? -9.344 2.324 0.425 1.00 97.25 104 PHE A O 1
ATOM 845 N N . ASP A 1 105 ? -10.792 1.640 1.991 1.00 96.06 105 ASP A N 1
ATOM 846 C CA . ASP A 1 105 ? -11.750 1.069 1.045 1.00 96.06 105 ASP A CA 1
ATOM 847 C C . ASP A 1 105 ? -12.293 2.135 0.077 1.00 96.06 105 ASP A C 1
ATOM 849 O O . ASP A 1 105 ? -12.653 1.824 -1.058 1.00 96.06 105 ASP A O 1
ATOM 853 N N . THR A 1 106 ? -12.413 3.389 0.519 1.00 96.50 106 THR A N 1
ATOM 854 C CA . THR A 1 106 ? -12.876 4.504 -0.319 1.00 96.50 106 THR A CA 1
ATOM 855 C C . THR A 1 106 ? -11.808 4.921 -1.322 1.00 96.50 106 THR A C 1
ATOM 857 O O . THR A 1 106 ? -12.106 5.019 -2.509 1.00 96.50 106 THR A O 1
ATOM 860 N N . GLU A 1 107 ? -10.566 5.105 -0.879 1.00 96.94 107 GLU A N 1
ATOM 861 C CA . GLU A 1 107 ? -9.456 5.528 -1.735 1.00 96.94 107 GLU A CA 1
ATOM 862 C C . GLU A 1 107 ? -9.063 4.444 -2.740 1.00 96.94 107 GLU A C 1
ATOM 864 O O . GLU A 1 107 ? -8.924 4.739 -3.924 1.00 96.94 107 GLU A O 1
ATOM 869 N N . MET A 1 108 ? -8.991 3.177 -2.320 1.00 96.00 108 MET A N 1
ATOM 870 C CA . MET A 1 108 ? -8.702 2.059 -3.228 1.00 96.00 108 MET A CA 1
ATOM 871 C C . MET A 1 108 ? -9.762 1.930 -4.330 1.00 96.00 108 MET A C 1
ATOM 873 O O . MET A 1 108 ? -9.427 1.680 -5.487 1.00 96.00 108 MET A O 1
ATOM 877 N N . ARG A 1 109 ? -11.042 2.166 -4.003 1.00 95.19 109 ARG A N 1
ATOM 878 C CA . ARG A 1 109 ? -12.124 2.210 -5.001 1.00 95.19 109 ARG A CA 1
ATOM 879 C C . ARG A 1 109 ? -12.037 3.435 -5.906 1.00 95.19 109 ARG A C 1
ATOM 881 O O . ARG A 1 109 ? -12.225 3.294 -7.108 1.00 95.19 109 ARG A O 1
ATOM 888 N N . ALA A 1 110 ? -11.753 4.615 -5.355 1.00 95.81 110 ALA A N 1
ATOM 889 C CA . ALA A 1 110 ? -11.610 5.844 -6.136 1.00 95.81 110 ALA A CA 1
ATOM 890 C C . ALA A 1 110 ? -10.460 5.747 -7.153 1.00 95.81 110 ALA A C 1
ATOM 892 O O . ALA A 1 110 ? -10.590 6.210 -8.282 1.00 95.81 110 ALA A O 1
ATOM 893 N N . LEU A 1 111 ? -9.375 5.070 -6.774 1.00 96.25 111 LEU A N 1
ATOM 894 C CA . LEU A 1 111 ? -8.221 4.793 -7.628 1.00 96.25 111 LEU A CA 1
ATOM 895 C C . LEU A 1 111 ? -8.424 3.589 -8.562 1.00 96.25 111 LEU A C 1
ATOM 897 O O . LEU A 1 111 ? -7.516 3.250 -9.312 1.00 96.25 111 LEU A O 1
ATOM 901 N N . SER A 1 112 ? -9.605 2.956 -8.545 1.00 94.00 112 SER A N 1
ATOM 902 C CA . SER A 1 112 ? -9.934 1.782 -9.369 1.00 94.00 112 SER A CA 1
ATOM 903 C C . SER A 1 112 ? -8.915 0.640 -9.243 1.00 94.00 112 SER A C 1
ATOM 905 O O . SER A 1 112 ? -8.608 -0.033 -10.225 1.00 94.00 112 SER A O 1
ATOM 907 N N . VAL A 1 113 ? -8.388 0.427 -8.033 1.00 94.38 113 VAL A N 1
ATOM 908 C CA . VAL A 1 113 ? -7.404 -0.627 -7.757 1.00 94.38 113 VAL A CA 1
ATOM 909 C C . VAL A 1 113 ? -8.044 -2.001 -7.929 1.00 94.38 113 VAL A C 1
ATOM 911 O O . VAL A 1 113 ? -9.109 -2.278 -7.370 1.00 94.38 113 VAL A O 1
ATOM 914 N N . ASP A 1 114 ? -7.365 -2.884 -8.659 1.00 90.00 114 ASP A N 1
ATOM 915 C CA . ASP A 1 114 ? -7.765 -4.283 -8.777 1.00 90.00 114 ASP A CA 1
ATOM 916 C C . ASP A 1 114 ? -7.361 -5.066 -7.519 1.00 90.00 114 ASP A C 1
ATOM 918 O O . ASP A 1 114 ? -6.190 -5.362 -7.291 1.00 90.00 114 ASP A O 1
ATOM 922 N N . LEU A 1 115 ? -8.360 -5.405 -6.701 1.00 92.31 115 LEU A N 1
ATOM 923 C CA . LEU A 1 115 ? -8.209 -6.206 -5.482 1.00 92.31 115 LEU A CA 1
ATOM 924 C C . LEU A 1 115 ? -8.652 -7.663 -5.665 1.00 92.31 115 LEU A C 1
ATOM 926 O O . LEU A 1 115 ? -8.900 -8.359 -4.679 1.00 92.31 115 LEU A O 1
ATOM 930 N N . SER A 1 116 ? -8.764 -8.149 -6.905 1.00 92.44 116 SER A N 1
ATOM 931 C CA . SER A 1 116 ? -9.054 -9.564 -7.171 1.00 92.44 116 SER A CA 1
ATOM 932 C C . SER A 1 116 ? -7.995 -10.484 -6.553 1.00 92.44 116 SER A C 1
ATOM 934 O O . SER A 1 116 ? -8.332 -11.536 -5.997 1.00 92.44 116 SER A O 1
ATOM 936 N N . TYR A 1 117 ? -6.731 -10.055 -6.576 1.00 95.56 117 TYR A N 1
ATOM 937 C CA . TYR A 1 117 ? -5.626 -10.668 -5.848 1.00 95.56 117 TYR A CA 1
ATOM 938 C C . TYR A 1 117 ? -4.524 -9.653 -5.512 1.00 95.56 117 TYR A C 1
ATOM 940 O O . TYR A 1 117 ? -4.312 -8.678 -6.237 1.00 95.56 117 TYR A O 1
ATOM 948 N N . ILE A 1 118 ? -3.795 -9.922 -4.427 1.00 96.19 118 ILE A N 1
ATOM 949 C CA . ILE A 1 118 ? -2.552 -9.229 -4.062 1.00 96.19 118 ILE A CA 1
ATOM 950 C C . ILE A 1 118 ? -1.484 -10.262 -3.720 1.00 96.19 118 ILE A C 1
ATOM 952 O O . ILE A 1 118 ? -1.781 -11.278 -3.090 1.00 96.19 118 ILE A O 1
ATOM 956 N N . VAL A 1 119 ? -0.242 -9.974 -4.095 1.00 95.50 119 VAL A N 1
ATOM 957 C CA . VAL A 1 119 ? 0.947 -10.681 -3.616 1.00 95.50 119 VAL A CA 1
ATOM 958 C C . VAL A 1 119 ? 1.448 -10.002 -2.342 1.00 95.50 119 VAL A C 1
ATOM 960 O O . VAL A 1 119 ? 2.033 -8.920 -2.371 1.00 95.50 119 VAL A O 1
ATOM 963 N N . LEU A 1 120 ? 1.190 -10.628 -1.198 1.00 93.50 120 LEU A N 1
ATOM 964 C CA . LEU A 1 120 ? 1.653 -10.148 0.093 1.00 93.50 120 LEU A CA 1
ATOM 965 C C . LEU A 1 120 ? 3.140 -10.456 0.261 1.00 93.50 120 LEU A C 1
ATOM 967 O O . LEU A 1 120 ? 3.558 -11.609 0.153 1.00 93.50 120 LEU A O 1
ATOM 971 N N . GLN A 1 121 ? 3.930 -9.431 0.573 1.00 90.12 121 GLN A N 1
ATOM 972 C CA . GLN A 1 121 ? 5.351 -9.577 0.863 1.00 90.12 121 GLN A CA 1
ATOM 973 C C . GLN A 1 121 ? 5.560 -9.774 2.363 1.00 90.12 121 GLN A C 1
ATOM 975 O O . GLN A 1 121 ? 5.179 -8.928 3.172 1.00 90.12 121 GLN A O 1
ATOM 980 N N . ARG A 1 122 ? 6.227 -10.865 2.738 1.00 81.56 122 ARG A N 1
ATOM 981 C CA . ARG A 1 122 ? 6.730 -11.094 4.096 1.00 81.56 122 ARG A CA 1
ATOM 982 C C . ARG A 1 122 ? 8.252 -10.922 4.080 1.00 81.56 122 ARG A C 1
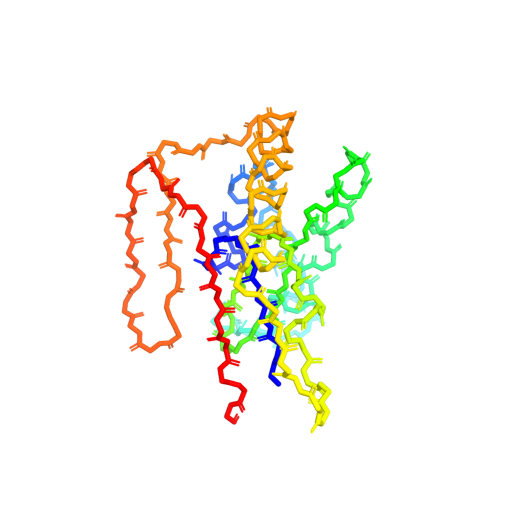ATOM 984 O O . ARG A 1 122 ? 8.893 -11.209 3.074 1.00 81.56 122 ARG A O 1
ATOM 991 N N . VAL A 1 123 ? 8.831 -10.378 5.153 1.00 72.81 123 VAL A N 1
ATOM 992 C CA . VAL A 1 123 ? 10.280 -10.070 5.205 1.00 72.81 123 VAL A CA 1
ATOM 993 C C . VAL A 1 123 ? 11.127 -11.346 5.297 1.00 72.81 123 VAL A C 1
ATOM 995 O O . VAL A 1 123 ? 12.241 -11.382 4.784 1.00 72.81 123 VAL A O 1
ATOM 998 N N . GLU A 1 124 ? 10.601 -12.390 5.940 1.00 73.00 124 GLU A N 1
ATOM 999 C CA . GLU A 1 124 ? 11.331 -13.639 6.221 1.00 73.00 124 GLU A CA 1
ATOM 1000 C C . GLU A 1 124 ? 10.690 -14.882 5.591 1.00 73.00 124 GLU A C 1
ATOM 1002 O O . GLU A 1 124 ? 11.219 -15.983 5.718 1.00 73.00 124 GLU A O 1
ATOM 1007 N N . GLU A 1 125 ? 9.561 -14.717 4.908 1.00 78.88 125 GLU A N 1
ATOM 1008 C CA . GLU A 1 125 ? 8.814 -15.813 4.295 1.00 78.88 125 GLU A CA 1
ATOM 1009 C C . GLU A 1 125 ? 8.592 -15.538 2.809 1.00 78.88 125 GLU A C 1
ATOM 1011 O O . GLU A 1 125 ? 8.679 -14.396 2.348 1.00 78.88 125 GLU A O 1
ATOM 1016 N N . GLU A 1 126 ? 8.285 -16.599 2.067 1.00 83.31 126 GLU A N 1
ATOM 1017 C CA . GLU A 1 126 ? 7.936 -16.501 0.653 1.00 83.31 126 GLU A CA 1
ATOM 1018 C C . GLU A 1 126 ? 6.702 -15.602 0.445 1.00 83.31 126 GLU A C 1
ATOM 1020 O O . GLU A 1 126 ? 5.776 -15.623 1.268 1.00 83.31 126 GLU A O 1
ATOM 1025 N N . PRO A 1 127 ? 6.653 -14.825 -0.654 1.00 89.44 127 PRO A N 1
ATOM 1026 C CA . PRO A 1 127 ? 5.474 -14.048 -1.000 1.00 89.44 127 PRO A CA 1
ATOM 1027 C C . PRO A 1 127 ? 4.234 -14.935 -1.162 1.00 89.44 127 PRO A C 1
ATOM 1029 O O . PRO A 1 127 ? 4.281 -16.011 -1.760 1.00 89.44 127 PRO A O 1
ATOM 1032 N N . GLU A 1 128 ? 3.094 -14.456 -0.673 1.00 93.12 128 GLU A N 1
ATOM 1033 C CA . GLU A 1 128 ? 1.830 -15.194 -0.691 1.00 93.12 128 GLU A CA 1
ATOM 1034 C C . GLU A 1 128 ? 0.807 -14.478 -1.575 1.00 93.12 128 GLU A C 1
ATOM 1036 O O . GLU A 1 128 ? 0.525 -13.300 -1.378 1.00 93.12 128 GLU A O 1
ATOM 1041 N N . THR A 1 129 ? 0.198 -15.187 -2.528 1.00 96.00 129 THR A N 1
ATOM 1042 C CA . THR A 1 129 ? -0.915 -14.629 -3.312 1.00 96.00 129 THR A CA 1
ATOM 1043 C C . THR A 1 129 ? -2.235 -14.838 -2.579 1.00 96.00 129 THR A C 1
ATOM 1045 O O . THR A 1 129 ? -2.640 -15.972 -2.331 1.00 96.00 129 THR A O 1
ATOM 1048 N N . VAL A 1 130 ? -2.937 -13.747 -2.274 1.00 95.19 130 VAL A N 1
ATOM 1049 C CA . VAL A 1 130 ? -4.219 -13.758 -1.560 1.00 95.19 130 VAL A CA 1
ATOM 1050 C C . VAL A 1 130 ? -5.312 -13.159 -2.435 1.00 95.19 130 VAL A C 1
ATOM 1052 O O . VAL A 1 130 ? -5.183 -12.041 -2.931 1.00 95.19 130 VAL A O 1
ATOM 1055 N N . HIS A 1 131 ? -6.420 -13.883 -2.586 1.00 95.12 131 HIS A N 1
ATOM 1056 C CA . HIS A 1 131 ? -7.604 -13.410 -3.304 1.00 95.12 131 HIS A CA 1
ATOM 1057 C C . HIS A 1 131 ? -8.535 -12.607 -2.394 1.00 95.12 131 HIS A C 1
ATOM 1059 O O . HIS A 1 131 ? -8.803 -13.021 -1.266 1.00 95.12 131 HIS A O 1
ATOM 1065 N N . ASN A 1 132 ? -9.083 -11.499 -2.903 1.00 91.94 132 ASN A N 1
ATOM 1066 C CA . ASN A 1 132 ? -9.947 -10.576 -2.150 1.00 91.94 132 ASN A CA 1
ATOM 1067 C C . ASN A 1 132 ? -9.364 -10.189 -0.769 1.00 91.94 132 ASN A C 1
ATOM 1069 O O . ASN A 1 132 ? -10.002 -10.416 0.268 1.00 91.94 132 ASN A O 1
ATOM 1073 N N . PRO A 1 133 ? -8.133 -9.652 -0.727 1.00 93.88 133 PRO A N 1
ATOM 1074 C CA . PRO A 1 133 ? -7.418 -9.422 0.518 1.00 93.88 133 PRO A CA 1
ATOM 1075 C C . PRO A 1 133 ? -8.074 -8.321 1.358 1.00 93.88 133 PRO A C 1
ATOM 1077 O O . PRO A 1 133 ? -8.723 -7.403 0.854 1.00 93.88 133 PRO A O 1
ATOM 1080 N N . LYS A 1 134 ? -7.871 -8.401 2.675 1.00 94.50 134 LYS A N 1
ATOM 1081 C CA . LYS A 1 134 ? -8.288 -7.376 3.643 1.00 94.50 134 LYS A CA 1
ATOM 1082 C C . LYS A 1 134 ? -7.051 -6.671 4.200 1.00 94.50 134 LYS A C 1
ATOM 1084 O O . LYS A 1 134 ? -6.040 -7.345 4.377 1.00 94.50 134 LYS A O 1
ATOM 1089 N N . PRO A 1 135 ? -7.101 -5.354 4.468 1.00 94.75 135 PRO A N 1
ATOM 1090 C CA . PRO A 1 135 ? -5.950 -4.640 5.008 1.00 94.75 135 PRO A CA 1
ATOM 1091 C C . PRO A 1 135 ? -5.605 -5.137 6.416 1.00 94.75 135 PRO A C 1
ATOM 1093 O O . PRO A 1 135 ? -6.485 -5.552 7.177 1.00 94.75 135 PRO A O 1
ATOM 1096 N N . PHE A 1 136 ? -4.324 -5.056 6.760 1.00 94.06 136 PHE A N 1
ATOM 1097 C CA . PHE A 1 136 ? -3.756 -5.521 8.020 1.0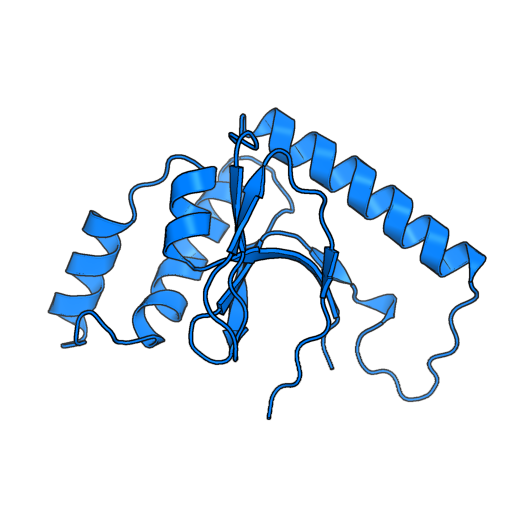0 94.06 136 PHE A CA 1
ATOM 1098 C C . PHE A 1 136 ? -3.247 -4.349 8.858 1.00 94.06 136 PHE A C 1
ATOM 1100 O O . PHE A 1 136 ? -2.899 -3.293 8.329 1.00 94.06 136 PHE A O 1
ATOM 1107 N N . VAL A 1 137 ? -3.150 -4.564 10.170 1.00 93.19 137 VAL A N 1
ATOM 1108 C CA . VAL A 1 137 ? -2.284 -3.754 11.033 1.00 93.19 137 VAL A CA 1
ATOM 1109 C C . VAL A 1 137 ? -0.912 -4.411 11.034 1.00 93.19 137 VAL A C 1
ATOM 1111 O O . VAL A 1 137 ? -0.799 -5.599 11.329 1.00 93.19 137 VAL A O 1
ATOM 1114 N N . ILE A 1 138 ? 0.116 -3.652 10.674 1.00 90.62 138 ILE A N 1
ATOM 1115 C CA . ILE A 1 138 ? 1.450 -4.174 10.396 1.00 90.62 138 ILE A CA 1
ATOM 1116 C C . ILE A 1 138 ? 2.438 -3.499 11.339 1.00 90.62 138 ILE A C 1
ATOM 1118 O O . ILE A 1 138 ? 2.584 -2.274 11.352 1.00 90.62 138 ILE A O 1
ATOM 1122 N N . THR A 1 139 ? 3.126 -4.314 12.128 1.00 86.19 139 THR A N 1
ATOM 1123 C CA . THR A 1 139 ? 4.237 -3.893 12.978 1.00 86.19 139 THR A CA 1
ATOM 1124 C C . THR A 1 139 ? 5.523 -4.424 12.366 1.00 86.19 139 THR A C 1
ATOM 1126 O O . THR A 1 139 ? 5.690 -5.637 12.278 1.00 86.19 139 THR A O 1
ATOM 1129 N N . HIS A 1 140 ? 6.429 -3.543 11.950 1.00 65.88 140 HIS A N 1
ATOM 1130 C CA . HIS A 1 140 ? 7.741 -3.963 11.462 1.00 65.88 140 HIS A CA 1
ATOM 1131 C C . HIS A 1 140 ? 8.807 -3.722 12.526 1.00 65.88 140 HIS A C 1
ATOM 1133 O O . HIS A 1 140 ? 9.013 -2.583 12.955 1.00 65.88 140 HIS A O 1
ATOM 1139 N N . SER A 1 141 ? 9.497 -4.791 12.923 1.00 46.34 141 SER A N 1
ATOM 1140 C CA . SER A 1 141 ? 10.775 -4.727 13.620 1.00 46.34 141 SER A CA 1
ATOM 1141 C C . SER A 1 141 ? 11.834 -4.213 12.647 1.00 46.34 141 SER A C 1
ATOM 1143 O O . SER A 1 141 ? 12.246 -4.906 11.726 1.00 46.34 141 SER A O 1
ATOM 1145 N N . THR A 1 142 ? 12.270 -2.970 12.837 1.00 41.69 142 THR A N 1
ATOM 1146 C CA . THR A 1 142 ? 13.574 -2.524 12.338 1.00 41.69 142 THR A CA 1
ATOM 1147 C C . THR A 1 142 ? 14.622 -3.222 13.204 1.00 41.69 142 THR A C 1
ATOM 1149 O O . THR A 1 142 ? 14.808 -2.807 14.352 1.00 41.69 142 THR A O 1
ATOM 1152 N N . HIS A 1 143 ? 15.198 -4.325 12.725 1.00 34.53 143 HIS A N 1
ATOM 1153 C CA . HIS A 1 143 ? 16.350 -4.961 13.372 1.00 34.53 143 HIS A CA 1
ATOM 1154 C C . HIS A 1 143 ? 17.649 -4.272 12.962 1.00 34.53 143 HIS A C 1
ATOM 1156 O O . HIS A 1 143 ? 17.771 -3.904 11.774 1.00 34.53 143 HIS A O 1
#

Secondary structure (DSSP, 8-state):
--EEEEEEEEHHHHHHHTT---HHHHHHHHHHHT--TT-THHHHHHHHHHHHHHHHTT---EEEE-STTEEEEEEE-GGGS--TT----HHHHHHHHHHHHHHHHHHHHHTT---SEEEE--SSS--EEEES---EEEE----

Foldseek 3Di:
DWKFKAFWAFLVLLCVQLVHDDPVLLVVCCVVVVDDPQDLVSSVVSQVVVQVVCVVLVAPWGWADDPSRIIGTFGIDVLPPDDPDRDDDPVVVVVVNVVRQVSVVVSSVSSVGDQQWGFGDDPPDDTDIDGNDGIDIDDDDPD

pLDDT: mean 88.32, std 11.7, range [34.53, 97.44]

Organism: NCBI:txid1070528

Radius of gyration: 15.75 Å; chains: 1; bounding box: 38×30×45 Å

Sequence (143 aa):
MPVYFGFPVSCEEAFRLFGQDFEGPAQTIMEQRNYRRDSWFIGSHLVPLLNKYLANNQSDLRLFETDKGACVIGYKIMELCGSTDNYIEVNNLLGVLITLKQRFDTEMRALSVDLSYIVLQRVEEEPETVHNPKPFVITHSTH